Protein AF-A0A9N7UHW4-F1 (afdb_monomer)

InterPro domains:
  IPR002018 Carboxylesterase, type B [PF00135] (27-129)
  IPR029058 Alpha/Beta hydrolase fold [G3DSA:3.40.50.1820] (10-136)
  IPR029058 Alpha/Beta hydrolase fold [SSF53474] (23-122)
  IPR051093 Neuroligin and Bile salt-activated lipase [PTHR43903] (26-112)

Structure (mmCIF, N/CA/C/O backbone):
data_AF-A0A9N7UHW4-F1
#
_entry.id   AF-A0A9N7UHW4-F1
#
loop_
_atom_site.group_PDB
_atom_site.id
_atom_site.type_symbol
_atom_site.label_atom_id
_atom_site.label_alt_id
_atom_site.label_comp_id
_atom_site.label_asym_id
_atom_site.label_entity_id
_atom_site.label_seq_id
_atom_site.pdbx_PDB_ins_code
_atom_site.Cartn_x
_atom_site.Cartn_y
_atom_site.Cartn_z
_atom_site.occupancy
_atom_site.B_iso_or_equiv
_atom_site.auth_seq_id
_atom_site.auth_comp_id
_atom_site.auth_asym_id
_atom_site.auth_atom_id
_atom_site.pdbx_PDB_model_num
ATOM 1 N N . MET A 1 1 ? 39.513 18.381 -6.224 1.00 37.19 1 MET A N 1
ATOM 2 C CA . MET A 1 1 ? 38.696 19.437 -5.588 1.00 37.19 1 MET A CA 1
ATOM 3 C C . MET A 1 1 ? 37.225 19.141 -5.872 1.00 37.19 1 MET A C 1
ATOM 5 O O . MET A 1 1 ? 36.687 19.693 -6.815 1.00 37.19 1 MET A O 1
ATOM 9 N N . ALA A 1 2 ? 36.614 18.201 -5.139 1.00 38.03 2 ALA A N 1
ATOM 10 C CA . ALA A 1 2 ? 35.170 17.920 -5.176 1.00 38.03 2 ALA A CA 1
ATOM 11 C C . ALA A 1 2 ? 34.814 16.891 -4.082 1.00 38.03 2 ALA A C 1
ATOM 13 O O . ALA A 1 2 ? 34.728 15.717 -4.390 1.00 38.03 2 ALA A O 1
ATOM 14 N N . ASP A 1 3 ? 34.635 17.317 -2.825 1.00 38.28 3 ASP A N 1
ATOM 15 C CA . ASP A 1 3 ? 34.145 16.445 -1.732 1.00 38.28 3 ASP A CA 1
ATOM 16 C C . ASP A 1 3 ? 33.364 17.251 -0.676 1.00 38.28 3 ASP A C 1
ATOM 18 O O . ASP A 1 3 ? 33.701 17.284 0.504 1.00 38.28 3 ASP A O 1
ATOM 22 N N . ARG A 1 4 ? 32.322 17.981 -1.101 1.00 42.12 4 ARG A N 1
ATOM 23 C CA . ARG A 1 4 ? 31.396 18.662 -0.164 1.00 42.12 4 ARG A CA 1
ATOM 24 C C . ARG A 1 4 ? 29.902 18.547 -0.497 1.00 42.12 4 ARG A C 1
ATOM 26 O O . ARG A 1 4 ? 29.086 18.905 0.341 1.00 42.12 4 ARG A O 1
ATOM 33 N N . ASN A 1 5 ? 29.517 18.008 -1.658 1.00 38.50 5 ASN A N 1
ATOM 34 C CA . ASN A 1 5 ? 28.116 18.051 -2.117 1.00 38.50 5 ASN A CA 1
ATOM 35 C C . ASN A 1 5 ? 27.304 16.763 -1.902 1.00 38.50 5 ASN A C 1
ATOM 37 O O . ASN A 1 5 ? 26.089 16.791 -2.071 1.00 38.50 5 ASN A O 1
ATOM 41 N N . SER A 1 6 ? 27.929 15.653 -1.504 1.00 45.91 6 SER A N 1
ATOM 42 C CA . SER A 1 6 ? 27.213 14.384 -1.288 1.00 45.91 6 SER A CA 1
ATOM 43 C C . SER A 1 6 ? 26.447 14.350 0.039 1.00 45.91 6 SER A C 1
ATOM 45 O O . SER A 1 6 ? 25.416 13.694 0.119 1.00 45.91 6 SER A O 1
ATOM 47 N N . ASN A 1 7 ? 26.914 15.082 1.059 1.00 38.88 7 ASN A N 1
ATOM 48 C CA . ASN A 1 7 ? 26.281 15.092 2.383 1.00 38.88 7 ASN A CA 1
ATOM 49 C C . ASN A 1 7 ? 25.081 16.050 2.447 1.00 38.88 7 ASN A C 1
ATOM 51 O O . ASN A 1 7 ? 24.090 15.782 3.117 1.00 38.88 7 ASN A O 1
ATOM 55 N N . MET A 1 8 ? 25.134 17.141 1.678 1.00 35.31 8 MET A N 1
ATOM 56 C CA . MET A 1 8 ? 24.112 18.185 1.718 1.00 35.31 8 MET A CA 1
ATOM 57 C C . MET A 1 8 ? 22.779 17.707 1.143 1.00 35.31 8 MET A C 1
ATOM 59 O O . MET A 1 8 ? 21.729 18.061 1.655 1.00 35.31 8 MET A O 1
ATOM 63 N N . SER A 1 9 ? 22.791 16.869 0.104 1.00 44.41 9 SER A N 1
ATOM 64 C CA . SER A 1 9 ? 21.543 16.433 -0.524 1.00 44.41 9 SER A CA 1
ATOM 65 C C . SER A 1 9 ? 20.871 15.272 0.211 1.00 44.41 9 SER A C 1
ATOM 67 O O . SER A 1 9 ? 19.646 15.228 0.232 1.00 44.41 9 SER A O 1
ATOM 69 N N . SER A 1 10 ? 21.619 14.379 0.870 1.00 45.91 10 SER A N 1
ATOM 70 C CA . SER A 1 10 ? 21.020 13.406 1.793 1.00 45.91 10 SER A CA 1
ATOM 71 C C . SER A 1 10 ? 20.449 14.086 3.032 1.00 45.91 10 SER A C 1
ATOM 73 O O . SER A 1 10 ? 19.396 13.675 3.509 1.00 45.91 10 SER A O 1
ATOM 75 N N . GLU A 1 11 ? 21.106 15.134 3.536 1.00 39.88 11 GLU A N 1
ATOM 76 C CA . GLU A 1 11 ? 20.599 15.915 4.665 1.00 39.88 11 GLU A CA 1
ATOM 77 C C . GLU A 1 11 ? 19.390 16.761 4.271 1.00 39.88 11 GLU A C 1
ATOM 79 O O . GLU A 1 11 ? 18.401 16.735 4.985 1.00 39.88 11 GLU A O 1
ATOM 84 N N . VAL A 1 12 ? 19.386 17.418 3.110 1.00 39.25 12 VAL A N 1
ATOM 85 C CA . VAL A 1 12 ? 18.236 18.207 2.637 1.00 39.25 12 VAL A CA 1
ATOM 86 C C . VAL A 1 12 ? 17.030 17.314 2.332 1.00 39.25 12 VAL A C 1
ATOM 88 O O . VAL A 1 12 ? 15.929 17.626 2.771 1.00 39.25 12 VAL A O 1
ATOM 91 N N . THR A 1 13 ? 17.205 16.166 1.667 1.00 43.19 13 THR A N 1
ATOM 92 C CA . THR A 1 13 ? 16.094 15.223 1.440 1.00 43.19 13 THR A CA 1
ATOM 93 C C . THR A 1 13 ? 15.584 14.620 2.752 1.00 43.19 13 THR A C 1
ATOM 95 O O . THR A 1 13 ? 14.375 14.465 2.922 1.00 43.19 13 THR A O 1
ATOM 98 N N . ARG A 1 14 ? 16.473 14.337 3.716 1.00 36.06 14 ARG A N 1
ATOM 99 C CA . ARG A 1 14 ? 16.070 13.890 5.058 1.00 36.06 14 ARG A CA 1
ATOM 100 C C . ARG A 1 14 ? 15.338 14.991 5.822 1.00 36.06 14 ARG A C 1
ATOM 102 O O . ARG A 1 14 ? 14.287 14.709 6.371 1.00 36.06 14 ARG A O 1
ATOM 109 N N . VAL A 1 15 ? 15.818 16.232 5.813 1.00 34.06 15 VAL A N 1
ATOM 110 C CA . VAL A 1 15 ? 15.222 17.365 6.544 1.00 34.06 15 VAL A CA 1
ATOM 111 C C . VAL A 1 15 ? 13.879 17.799 5.944 1.00 34.06 15 VAL A C 1
ATOM 113 O O . VAL A 1 15 ? 12.973 18.153 6.691 1.00 34.06 15 VAL A O 1
ATOM 116 N N . LEU A 1 16 ? 13.708 17.733 4.619 1.00 32.91 16 LEU A N 1
ATOM 117 C CA . LEU A 1 16 ? 12.464 18.150 3.956 1.00 32.91 16 LEU A CA 1
ATOM 118 C C . LEU A 1 16 ? 11.309 17.147 4.118 1.00 32.91 16 LEU A C 1
ATOM 120 O O . LEU A 1 16 ? 10.151 17.548 4.045 1.00 32.91 16 LEU A O 1
ATOM 124 N N . VAL A 1 17 ? 11.600 15.861 4.351 1.00 46.47 17 VAL A N 1
ATOM 125 C CA . VAL A 1 17 ? 10.576 14.805 4.510 1.00 46.47 17 VAL A CA 1
ATOM 126 C C . VAL A 1 17 ? 10.443 14.337 5.965 1.00 46.47 17 VAL A C 1
ATOM 128 O O . VAL A 1 17 ? 9.358 13.939 6.384 1.00 46.47 17 VAL A O 1
ATOM 131 N N . LEU A 1 18 ? 1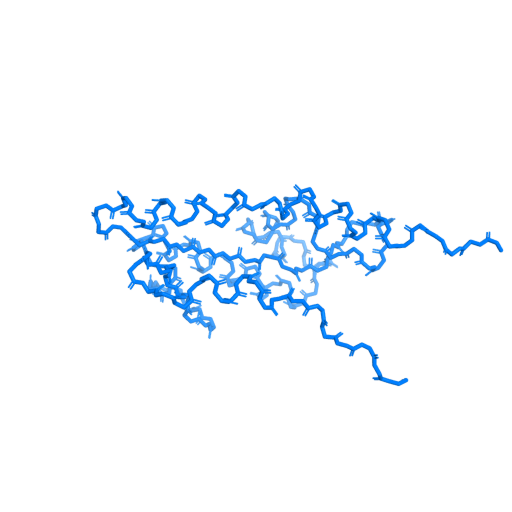1.507 14.447 6.766 1.00 48.09 18 LEU A N 1
ATOM 132 C CA . LEU A 1 18 ? 11.529 14.152 8.205 1.00 48.09 18 LEU A CA 1
ATOM 133 C C . LEU A 1 18 ? 11.469 15.440 9.039 1.00 48.09 18 LEU A C 1
ATOM 135 O O . LEU A 1 18 ? 12.194 15.593 10.021 1.00 48.09 18 LEU A O 1
ATOM 139 N N . SER A 1 19 ? 10.581 16.366 8.679 1.00 38.50 19 SER A N 1
ATOM 140 C CA . SER A 1 19 ? 10.026 17.253 9.706 1.00 38.50 19 SER A CA 1
ATOM 141 C C . SER A 1 19 ? 9.410 16.366 10.810 1.00 38.50 19 SER A C 1
ATOM 143 O O . SER A 1 19 ? 8.921 15.291 10.471 1.00 38.50 19 SER A O 1
ATOM 145 N N . PRO A 1 20 ? 9.411 16.718 12.108 1.00 54.03 20 PRO A N 1
ATOM 146 C CA . PRO A 1 20 ? 8.730 15.925 13.149 1.00 54.03 20 PRO A CA 1
ATOM 147 C C . PRO A 1 20 ? 7.210 15.771 12.918 1.00 54.03 20 PRO A C 1
ATOM 149 O O . PRO A 1 20 ? 6.579 14.869 13.469 1.00 54.03 20 PRO A O 1
ATOM 152 N N . GLU A 1 21 ? 6.644 16.586 12.026 1.00 55.34 21 GLU A N 1
ATOM 153 C CA . GLU A 1 21 ? 5.226 16.654 11.647 1.00 55.34 21 GLU A CA 1
ATOM 154 C C . GLU A 1 21 ? 4.528 15.300 11.401 1.00 55.34 21 GLU A C 1
ATOM 156 O O . GLU A 1 21 ? 3.420 15.104 11.908 1.00 55.34 21 GLU A O 1
ATOM 161 N N . PRO A 1 22 ? 5.098 14.315 10.671 1.00 68.56 22 PRO A N 1
ATOM 162 C CA . PRO A 1 22 ? 4.444 13.030 10.480 1.00 68.56 22 PRO A CA 1
ATOM 163 C C . PRO A 1 22 ? 4.314 12.262 11.795 1.00 68.56 22 PRO A C 1
ATOM 165 O O . PRO A 1 22 ? 3.282 11.635 12.007 1.00 68.56 22 PRO A O 1
ATOM 168 N N . ALA A 1 23 ? 5.310 12.318 12.685 1.00 74.69 23 ALA A N 1
ATOM 169 C CA . ALA A 1 23 ? 5.270 11.608 13.961 1.00 74.69 23 ALA A CA 1
ATOM 170 C C . ALA A 1 23 ? 4.258 12.246 14.923 1.00 74.69 23 ALA A C 1
ATOM 172 O O . ALA A 1 23 ? 3.423 11.534 15.482 1.00 74.69 23 ALA A O 1
ATOM 173 N N . ASP A 1 24 ? 4.265 13.574 15.040 1.00 80.06 24 ASP A N 1
ATOM 174 C CA . ASP A 1 24 ? 3.332 14.301 15.904 1.00 80.06 24 ASP A CA 1
ATOM 175 C C . ASP A 1 24 ? 1.888 14.142 15.420 1.00 80.06 24 ASP A C 1
ATOM 177 O O . ASP A 1 24 ? 0.986 13.858 16.208 1.00 80.06 24 ASP A O 1
ATOM 181 N N . ARG A 1 25 ? 1.650 14.209 14.104 1.00 81.12 25 ARG A N 1
ATOM 182 C CA . ARG A 1 25 ? 0.315 13.984 13.534 1.00 81.12 25 ARG A CA 1
ATOM 183 C C . ARG A 1 25 ? -0.176 12.552 13.739 1.00 81.12 25 ARG A C 1
ATOM 185 O O . ARG A 1 25 ? -1.355 12.353 14.032 1.00 81.12 25 ARG A O 1
ATOM 192 N N . LEU A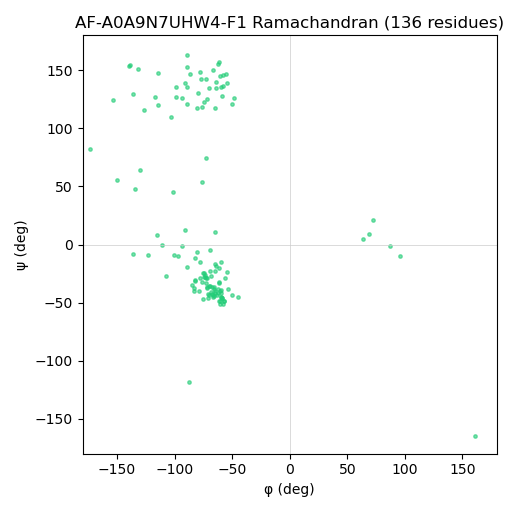 1 26 ? 0.701 11.556 13.590 1.00 84.31 26 LEU A N 1
ATOM 193 C CA . LEU A 1 26 ? 0.354 10.160 13.872 1.00 84.31 26 LEU A CA 1
ATOM 194 C C . LEU A 1 26 ? -0.020 9.977 15.347 1.00 84.31 26 LEU A C 1
ATOM 196 O O . LEU A 1 26 ? -1.013 9.311 15.640 1.00 84.31 26 LEU A O 1
ATOM 200 N N . GLN A 1 27 ? 0.719 10.607 16.263 1.00 85.25 27 GLN A N 1
ATOM 201 C CA . GLN A 1 27 ? 0.412 10.574 17.694 1.00 85.25 27 GLN A CA 1
ATOM 202 C C . GLN A 1 27 ? -0.899 11.284 18.023 1.00 85.25 27 GLN A C 1
ATOM 204 O O . GLN A 1 27 ? -1.716 10.740 18.762 1.00 85.25 27 GLN A O 1
ATOM 209 N N . LEU A 1 28 ? -1.141 12.466 17.455 1.00 87.38 28 LEU A N 1
ATOM 210 C CA . LEU A 1 28 ? -2.404 13.181 17.625 1.00 87.38 28 LEU A CA 1
ATOM 211 C C . LEU A 1 28 ? -3.582 12.335 17.130 1.00 87.38 28 LEU A C 1
ATOM 213 O O . LEU A 1 28 ? -4.567 12.182 17.850 1.00 87.38 28 LEU A O 1
ATOM 217 N N . HIS A 1 29 ? -3.470 11.715 15.952 1.00 87.06 29 HIS A N 1
ATOM 218 C CA . HIS A 1 29 ? -4.515 10.821 15.454 1.00 87.06 29 HIS A CA 1
ATOM 219 C C . HIS A 1 29 ? -4.703 9.602 16.365 1.00 87.06 29 HIS A C 1
ATOM 221 O O . HIS A 1 29 ? -5.835 9.249 16.690 1.00 87.06 29 HIS A O 1
ATOM 227 N N . ALA A 1 30 ? -3.617 8.976 16.829 1.00 87.88 30 ALA A N 1
ATOM 228 C CA . ALA A 1 30 ? -3.709 7.868 17.775 1.00 87.88 30 ALA A CA 1
ATOM 229 C C . ALA A 1 30 ? -4.439 8.300 19.055 1.00 87.88 30 ALA A C 1
ATOM 231 O O . ALA A 1 30 ? -5.425 7.683 19.432 1.00 87.88 30 ALA A O 1
ATOM 232 N N . ASN A 1 31 ? -4.042 9.398 19.691 1.00 88.56 31 ASN A N 1
ATOM 233 C CA . ASN A 1 31 ? -4.606 9.821 20.976 1.00 88.56 31 ASN A CA 1
ATOM 234 C C . ASN A 1 31 ? -6.067 10.291 20.904 1.00 88.56 31 ASN A C 1
ATOM 236 O O . ASN A 1 31 ? -6.775 10.205 21.904 1.00 88.56 31 ASN A O 1
ATOM 240 N N . HIS A 1 32 ? -6.515 10.791 19.750 1.00 88.38 32 HIS A N 1
ATOM 241 C CA . HIS A 1 32 ? -7.844 11.394 19.597 1.00 88.38 32 HIS A CA 1
ATOM 242 C C . HIS A 1 32 ? -8.813 10.585 18.730 1.00 88.38 32 HIS A C 1
ATOM 244 O O . HIS A 1 32 ? -9.966 10.983 18.566 1.00 88.38 32 HIS A O 1
ATOM 250 N N . SER A 1 33 ? -8.391 9.444 18.191 1.00 84.50 33 SER A N 1
ATOM 251 C CA . SER A 1 33 ? -9.294 8.567 17.455 1.00 84.50 33 SER A CA 1
ATOM 252 C C . SER A 1 33 ? -10.118 7.712 18.422 1.00 84.50 33 SER A C 1
ATOM 254 O O . SER A 1 33 ? -9.596 6.918 19.202 1.00 84.50 33 SER A O 1
ATOM 256 N N . SER A 1 34 ? -11.441 7.879 18.400 1.00 82.12 34 SER A N 1
ATOM 257 C CA . SER A 1 34 ? -12.372 7.139 19.262 1.00 82.12 34 SER A CA 1
ATOM 258 C C . SER A 1 34 ? -12.511 5.675 18.820 1.00 82.12 34 SER A C 1
ATOM 260 O O . SER A 1 34 ? -13.505 5.286 18.214 1.00 82.12 34 SER A O 1
ATOM 262 N N . GLY A 1 35 ? -11.489 4.861 19.098 1.00 79.06 35 GLY A N 1
ATOM 263 C CA . GLY A 1 35 ? -11.449 3.429 18.785 1.00 79.06 35 GLY A CA 1
ATOM 264 C C . GLY A 1 35 ? -10.925 3.078 17.388 1.00 79.06 35 GLY A C 1
ATOM 265 O O . GLY A 1 35 ? -10.804 1.893 17.072 1.00 79.06 35 GLY A O 1
ATOM 266 N N . ALA A 1 36 ? -10.580 4.068 16.555 1.00 86.12 36 ALA A N 1
ATOM 267 C CA . ALA A 1 36 ? -9.877 3.800 15.303 1.00 86.12 36 ALA A CA 1
ATOM 268 C C . ALA A 1 36 ? -8.388 3.548 15.574 1.00 86.12 36 ALA A C 1
ATOM 270 O O . ALA A 1 36 ? -7.808 4.089 16.509 1.00 86.12 36 ALA A O 1
ATOM 271 N N . ARG A 1 37 ? -7.757 2.707 14.755 1.00 89.50 37 ARG A N 1
ATOM 272 C CA . ARG A 1 37 ? -6.327 2.410 14.877 1.00 89.50 37 ARG A CA 1
ATOM 273 C C . ARG A 1 37 ? -5.543 3.234 13.871 1.00 89.50 37 ARG A C 1
ATOM 275 O O . ARG A 1 37 ? -5.918 3.312 12.703 1.00 89.50 37 ARG A O 1
ATOM 282 N N . THR A 1 38 ? -4.441 3.813 14.325 1.00 90.12 38 THR A N 1
ATOM 283 C CA . THR A 1 38 ? -3.494 4.532 13.469 1.00 90.12 38 THR A CA 1
ATOM 284 C C . THR A 1 38 ? -2.431 3.564 12.973 1.00 90.12 38 THR A C 1
ATOM 286 O O . THR A 1 38 ? -1.943 2.747 13.748 1.00 90.12 38 THR A O 1
ATOM 289 N N . PHE A 1 39 ? -2.046 3.667 11.705 1.00 90.12 39 PHE A N 1
ATOM 290 C CA . PHE A 1 39 ? -0.941 2.904 11.128 1.00 90.12 39 PHE A CA 1
ATOM 291 C C . PHE A 1 39 ? -0.031 3.844 10.343 1.00 90.12 39 PHE A C 1
ATOM 293 O O . PHE A 1 39 ? -0.484 4.854 9.803 1.00 90.12 39 PHE A O 1
ATOM 300 N N . SER A 1 40 ? 1.250 3.502 10.261 1.00 89.94 40 SER A N 1
ATOM 301 C CA . SER A 1 40 ? 2.234 4.237 9.473 1.00 89.94 40 SER A CA 1
ATOM 302 C C . SER A 1 40 ? 3.178 3.278 8.758 1.00 89.94 40 SER A C 1
ATOM 304 O O . SER A 1 40 ? 3.387 2.142 9.186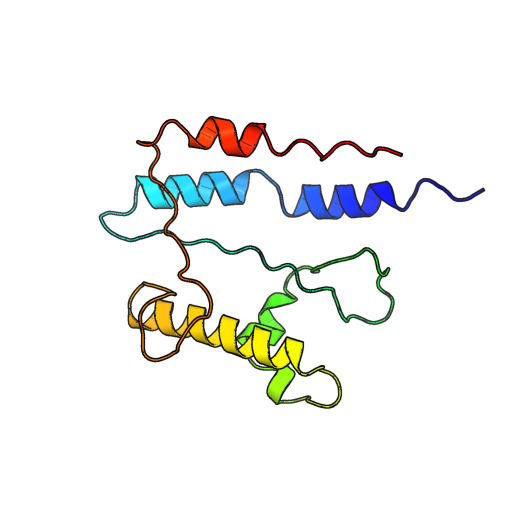 1.00 89.94 40 SER A O 1
ATOM 306 N N . TYR A 1 41 ? 3.739 3.734 7.641 1.00 88.12 41 TYR A N 1
ATOM 307 C CA . TYR A 1 41 ? 4.767 3.012 6.906 1.00 88.12 41 TYR A CA 1
ATOM 308 C C . TYR A 1 41 ? 5.850 3.976 6.428 1.00 88.12 41 TYR A C 1
ATOM 310 O O . TYR A 1 41 ? 5.602 5.164 6.228 1.00 88.12 41 TYR A O 1
ATOM 318 N N . LEU A 1 42 ? 7.051 3.437 6.222 1.00 88.25 42 LEU A N 1
ATOM 319 C CA . LEU A 1 42 ? 8.160 4.126 5.576 1.00 88.25 42 LEU A CA 1
ATOM 320 C C . LEU A 1 42 ? 8.455 3.419 4.255 1.00 88.25 42 LEU A C 1
ATOM 322 O O . LEU A 1 42 ? 8.775 2.230 4.237 1.00 88.25 42 LEU A O 1
ATOM 326 N N . PHE A 1 43 ? 8.353 4.148 3.150 1.00 88.56 43 PHE A N 1
ATOM 327 C CA . PHE A 1 43 ? 8.736 3.639 1.841 1.00 88.56 43 PHE A CA 1
ATOM 328 C C . PHE A 1 43 ? 10.216 3.937 1.584 1.00 88.56 43 PHE A C 1
ATOM 330 O O . PHE A 1 43 ? 10.626 5.093 1.586 1.00 88.56 43 PHE A O 1
ATOM 337 N N . ASN A 1 44 ? 11.016 2.890 1.365 1.00 87.31 44 ASN A N 1
ATOM 338 C CA . ASN A 1 44 ? 12.459 3.012 1.138 1.00 87.31 44 ASN A CA 1
ATOM 339 C C . ASN A 1 44 ? 12.946 2.149 -0.043 1.00 87.31 44 ASN A C 1
ATOM 341 O O . ASN A 1 44 ? 13.901 1.375 0.061 1.00 87.31 44 ASN A O 1
ATOM 345 N N . MET A 1 45 ? 12.252 2.218 -1.181 1.00 87.44 45 MET A N 1
ATOM 346 C CA . MET A 1 45 ? 12.765 1.629 -2.420 1.00 87.44 45 MET A CA 1
ATOM 347 C C . MET A 1 45 ? 13.606 2.663 -3.167 1.00 87.44 45 MET A C 1
ATOM 349 O O . MET A 1 45 ? 13.192 3.808 -3.317 1.00 87.44 45 MET A O 1
ATOM 353 N N . LYS A 1 46 ? 14.775 2.244 -3.665 1.00 85.44 46 LYS A N 1
ATOM 354 C CA . LYS A 1 46 ? 15.651 3.110 -4.464 1.00 85.44 46 LYS A CA 1
ATOM 355 C C . LYS A 1 46 ? 14.937 3.610 -5.721 1.00 85.44 46 LYS A C 1
ATOM 357 O O . LYS A 1 46 ? 14.325 2.816 -6.440 1.00 85.44 46 LYS A O 1
ATOM 362 N N . THR A 1 47 ? 15.097 4.902 -5.992 1.00 80.75 47 THR A N 1
ATOM 363 C CA . THR A 1 47 ? 14.574 5.575 -7.176 1.00 80.75 47 THR A CA 1
ATOM 364 C C . THR A 1 47 ? 15.100 4.919 -8.441 1.00 80.75 47 THR A C 1
ATOM 366 O O . THR A 1 47 ? 16.229 4.419 -8.513 1.00 80.75 47 THR A O 1
ATOM 369 N N . ARG A 1 48 ? 14.244 4.910 -9.459 1.00 78.56 48 ARG A N 1
ATOM 370 C CA . ARG A 1 48 ? 14.582 4.413 -10.793 1.00 78.56 48 ARG A CA 1
ATOM 371 C C . ARG A 1 48 ? 14.555 5.493 -11.856 1.00 78.56 48 ARG A C 1
ATOM 373 O O . ARG A 1 48 ? 14.704 5.172 -13.034 1.00 78.56 48 ARG A O 1
ATOM 380 N N . ILE A 1 49 ? 14.409 6.747 -11.437 1.00 78.69 49 ILE A N 1
ATOM 381 C CA . ILE A 1 49 ? 14.459 7.904 -12.318 1.00 78.69 49 ILE A CA 1
ATOM 382 C C . ILE A 1 49 ? 15.883 8.003 -12.894 1.00 78.69 49 ILE A C 1
ATOM 384 O O . ILE A 1 49 ? 16.848 8.155 -12.135 1.00 78.69 49 ILE A O 1
ATOM 388 N N . PRO A 1 50 ? 16.054 7.891 -14.226 1.00 79.38 50 PRO A N 1
ATOM 389 C CA . PRO A 1 50 ? 17.363 8.030 -14.848 1.00 79.38 50 PRO A CA 1
ATOM 390 C C . PRO A 1 50 ? 17.971 9.400 -14.527 1.00 79.38 50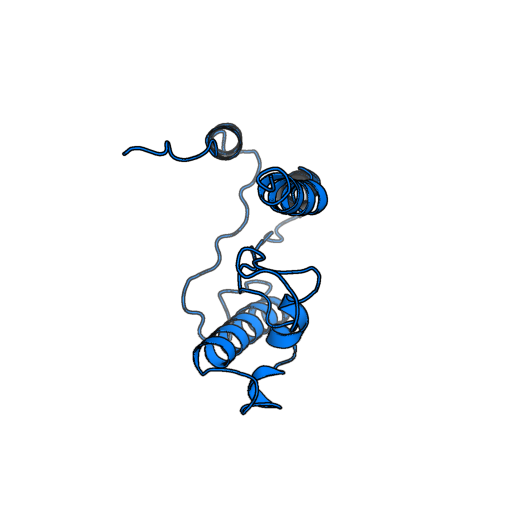 PRO A C 1
ATOM 392 O O . PRO A 1 50 ? 17.288 10.417 -14.600 1.00 79.38 50 PRO A O 1
ATOM 395 N N . GLY A 1 51 ? 19.260 9.430 -14.189 1.00 81.06 51 GLY A N 1
ATOM 396 C CA . GLY A 1 51 ? 19.983 10.670 -13.879 1.00 81.06 51 GLY A CA 1
ATOM 397 C C . GLY A 1 51 ? 20.072 11.018 -12.391 1.00 81.06 51 GLY A C 1
ATOM 398 O O . GLY A 1 51 ? 20.869 11.883 -12.035 1.00 81.06 51 GLY A O 1
ATOM 399 N N . PHE A 1 52 ? 19.347 10.319 -11.509 1.00 77.50 52 PHE A N 1
ATOM 400 C CA . PHE A 1 52 ? 19.518 10.490 -10.065 1.00 77.50 52 PHE A CA 1
ATOM 401 C C . PHE A 1 52 ? 20.776 9.768 -9.538 1.00 77.50 52 PHE A C 1
ATOM 403 O O . PHE A 1 52 ? 21.106 8.667 -9.997 1.00 77.50 52 PHE A O 1
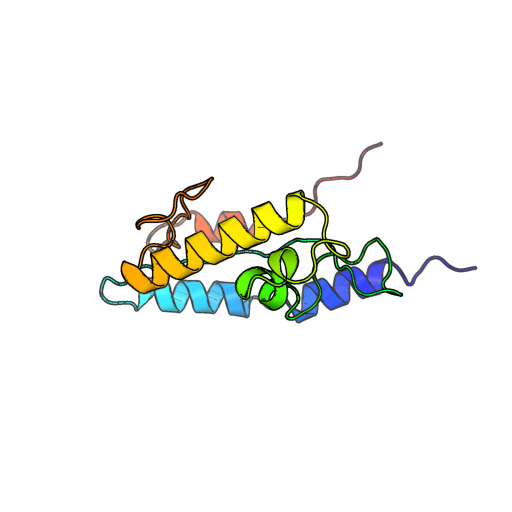ATOM 410 N N . PRO A 1 53 ? 21.498 10.352 -8.560 1.00 78.69 53 PRO A N 1
ATOM 411 C CA . PRO A 1 53 ? 22.638 9.698 -7.923 1.00 78.69 53 PRO A CA 1
ATOM 412 C C . PRO A 1 53 ? 22.247 8.391 -7.215 1.00 78.69 53 PRO A C 1
ATOM 414 O O . PRO A 1 53 ? 21.201 8.309 -6.584 1.00 78.69 53 PRO A O 1
ATOM 417 N N . ARG A 1 54 ? 23.133 7.382 -7.219 1.00 75.44 54 ARG A N 1
ATOM 418 C CA . ARG A 1 54 ? 22.870 6.051 -6.615 1.00 75.44 54 ARG A CA 1
ATOM 419 C C . ARG A 1 54 ? 22.592 6.058 -5.105 1.00 75.44 54 ARG A C 1
ATOM 421 O O . ARG A 1 54 ? 22.087 5.064 -4.583 1.00 75.44 54 ARG A O 1
ATOM 428 N N . TRP A 1 55 ? 23.003 7.117 -4.407 1.00 78.06 55 TRP A N 1
ATOM 429 C CA . TRP A 1 55 ? 22.771 7.289 -2.972 1.00 78.06 55 TRP A CA 1
ATOM 430 C C . TRP A 1 55 ? 21.373 7.845 -2.671 1.00 78.06 55 TRP A C 1
ATOM 432 O O . TRP A 1 55 ? 20.950 7.795 -1.520 1.00 78.06 55 TRP A O 1
ATOM 442 N N . VAL A 1 56 ? 20.647 8.329 -3.686 1.00 76.69 56 VAL A N 1
ATOM 443 C CA . VAL A 1 56 ? 19.241 8.701 -3.538 1.00 76.69 56 VAL A CA 1
ATOM 444 C C . VAL A 1 56 ? 18.418 7.426 -3.393 1.00 76.69 56 VAL A C 1
ATOM 446 O O . VAL A 1 56 ? 18.508 6.499 -4.202 1.00 76.69 56 VAL A O 1
ATOM 449 N N . GLU A 1 57 ? 17.646 7.373 -2.315 1.00 79.94 57 GLU A N 1
ATOM 450 C CA . GLU A 1 57 ? 16.727 6.281 -2.026 1.00 79.94 57 GLU A CA 1
ATOM 451 C C . GLU A 1 57 ? 15.372 6.561 -2.684 1.00 79.94 57 GLU A C 1
ATOM 453 O O . GLU A 1 57 ? 15.312 6.662 -3.908 1.00 79.94 57 GLU A O 1
ATOM 458 N N . ALA A 1 58 ? 14.298 6.682 -1.909 1.00 82.44 58 ALA A N 1
ATOM 459 C CA . ALA A 1 58 ? 12.992 7.056 -2.423 1.00 82.44 58 ALA A CA 1
ATOM 460 C C . ALA A 1 58 ? 12.911 8.572 -2.650 1.00 82.44 58 ALA A C 1
ATOM 462 O O . ALA A 1 58 ? 13.247 9.361 -1.767 1.00 82.44 58 ALA A O 1
ATOM 463 N N . GLU A 1 59 ? 12.450 8.965 -3.835 1.00 82.31 59 GLU A N 1
ATOM 464 C CA . GLU A 1 59 ? 12.045 10.341 -4.133 1.00 82.31 59 GLU A CA 1
ATOM 465 C C . GLU A 1 59 ? 10.553 10.510 -3.790 1.00 82.31 59 GLU A C 1
ATOM 467 O O . GLU A 1 59 ? 9.832 9.524 -3.592 1.00 82.31 59 GLU A O 1
ATOM 472 N N . HIS A 1 60 ? 10.086 11.749 -3.657 1.00 85.19 60 HIS A N 1
ATOM 473 C CA . HIS A 1 60 ? 8.687 12.037 -3.384 1.00 85.19 60 HIS A CA 1
ATOM 474 C C . HIS A 1 60 ? 7.758 11.375 -4.421 1.00 85.19 60 HIS A C 1
ATOM 476 O O . HIS A 1 60 ? 8.040 11.351 -5.612 1.00 85.19 60 HIS A O 1
ATOM 482 N N . ALA A 1 61 ? 6.631 10.823 -3.958 1.00 85.25 61 ALA A N 1
ATOM 483 C CA . ALA A 1 61 ? 5.617 10.150 -4.783 1.00 85.25 61 ALA A CA 1
ATOM 484 C C . ALA A 1 61 ? 6.065 8.871 -5.532 1.00 85.25 61 ALA A C 1
ATOM 486 O O . ALA A 1 61 ? 5.259 8.268 -6.250 1.00 85.25 61 ALA A O 1
ATOM 487 N N . GLU A 1 62 ? 7.297 8.384 -5.332 1.00 88.44 62 GLU A N 1
ATOM 488 C CA . GLU A 1 62 ? 7.770 7.131 -5.941 1.00 88.44 62 GLU A CA 1
ATOM 489 C C . GLU A 1 62 ? 7.017 5.890 -5.441 1.00 88.44 62 GLU A C 1
ATOM 491 O O . GLU A 1 62 ? 7.078 4.841 -6.080 1.00 88.44 62 GLU A O 1
ATOM 496 N N . ASP A 1 63 ? 6.294 5.971 -4.326 1.00 90.19 63 ASP A N 1
ATOM 497 C CA . ASP A 1 63 ? 5.478 4.885 -3.786 1.00 90.19 63 ASP A CA 1
ATOM 498 C C . ASP A 1 63 ? 4.185 4.664 -4.601 1.00 90.19 63 ASP A C 1
ATOM 500 O O . ASP A 1 63 ? 3.722 3.526 -4.745 1.00 90.19 63 ASP A O 1
ATOM 504 N N . LEU A 1 64 ? 3.655 5.710 -5.246 1.00 92.75 64 LEU A N 1
ATOM 505 C CA . LEU A 1 64 ? 2.422 5.646 -6.040 1.00 92.75 64 LEU A CA 1
ATOM 506 C C . LEU A 1 64 ? 2.511 4.650 -7.201 1.00 92.75 64 LEU A C 1
ATOM 508 O O . LEU A 1 64 ? 1.555 3.923 -7.474 1.00 92.75 64 LEU A O 1
ATOM 512 N N . GLN A 1 65 ? 3.656 4.562 -7.882 1.00 92.31 65 GLN A N 1
ATOM 513 C CA . GLN A 1 65 ? 3.817 3.627 -9.003 1.00 92.31 65 GLN A CA 1
ATOM 514 C C . GLN A 1 65 ? 3.647 2.162 -8.556 1.00 92.31 65 GLN A C 1
ATOM 516 O O . GLN A 1 65 ? 3.120 1.341 -9.308 1.00 92.31 65 GLN A O 1
ATOM 521 N N . TYR A 1 66 ? 4.048 1.835 -7.325 1.00 93.38 66 TYR A N 1
ATOM 522 C CA . TYR A 1 66 ? 3.900 0.502 -6.746 1.00 93.38 66 TYR A CA 1
ATOM 523 C C . TYR A 1 66 ? 2.476 0.274 -6.249 1.00 93.38 66 TYR A C 1
ATOM 525 O O . TYR A 1 66 ? 1.928 -0.804 -6.480 1.00 93.38 66 TYR A O 1
ATOM 533 N N . LEU A 1 67 ? 1.862 1.287 -5.635 1.00 94.56 67 LEU A N 1
ATOM 534 C CA . LEU A 1 67 ? 0.478 1.219 -5.174 1.00 94.56 67 LEU A CA 1
ATOM 535 C C . LEU A 1 67 ? -0.511 1.010 -6.331 1.00 94.56 67 LEU A C 1
ATOM 537 O O . LEU A 1 67 ? -1.445 0.225 -6.210 1.00 94.56 67 LEU A O 1
ATOM 541 N N . PHE A 1 68 ? -0.276 1.648 -7.478 1.00 95.12 68 PHE A N 1
ATOM 542 C CA . PHE A 1 68 ? -1.123 1.510 -8.669 1.00 95.12 68 PHE A CA 1
ATOM 543 C C . PHE A 1 68 ? -0.684 0.392 -9.625 1.00 95.12 68 PHE A C 1
ATOM 545 O O . PHE A 1 68 ? -1.148 0.327 -10.763 1.00 95.12 68 PHE A O 1
ATOM 552 N N . GLY A 1 69 ? 0.217 -0.495 -9.197 1.00 93.50 69 GLY A N 1
ATOM 553 C CA . GLY A 1 69 ? 0.542 -1.700 -9.959 1.00 93.50 69 GLY A CA 1
ATOM 554 C C . GLY A 1 69 ? 1.352 -1.470 -11.237 1.00 93.50 69 GLY A C 1
ATOM 555 O O . GLY A 1 69 ? 1.373 -2.345 -12.107 1.00 93.50 69 GLY A O 1
ATOM 556 N N . LYS A 1 70 ? 2.067 -0.342 -11.378 1.00 92.12 70 LYS A N 1
ATOM 557 C CA . LYS A 1 70 ? 2.914 -0.106 -12.561 1.00 92.12 70 LYS A CA 1
ATOM 558 C C . LYS A 1 70 ? 3.921 -1.232 -12.833 1.00 92.12 70 LYS A C 1
ATOM 560 O O . LYS A 1 70 ? 4.034 -1.595 -14.007 1.00 92.12 70 LYS A O 1
ATOM 565 N N . PRO A 1 71 ? 4.554 -1.868 -11.821 1.00 92.25 71 PRO A N 1
ATOM 566 C CA . PRO A 1 71 ? 5.434 -3.019 -12.037 1.00 92.25 71 PRO A CA 1
ATOM 567 C C . PRO A 1 71 ? 4.828 -4.202 -12.800 1.00 92.25 71 PRO A C 1
ATOM 569 O O . PRO A 1 71 ? 5.578 -4.962 -13.415 1.00 92.25 71 PRO A O 1
ATOM 572 N N . TYR A 1 72 ? 3.500 -4.347 -12.800 1.00 90.56 72 TYR A N 1
ATOM 573 C CA . TYR A 1 72 ? 2.792 -5.353 -13.595 1.00 90.56 72 TYR A CA 1
ATOM 574 C C . TYR A 1 72 ? 2.515 -4.883 -15.024 1.00 90.56 72 TYR A C 1
ATOM 576 O O . TYR A 1 72 ? 2.582 -5.680 -15.955 1.00 90.56 72 TYR A O 1
ATOM 584 N N . SER A 1 73 ? 2.244 -3.588 -15.208 1.00 90.38 73 SER A N 1
ATOM 585 C CA . SER A 1 73 ? 1.962 -2.999 -16.524 1.00 90.38 73 SER A CA 1
ATOM 586 C C . SER A 1 73 ? 3.204 -2.833 -17.408 1.00 90.38 73 SER A C 1
ATOM 588 O O . SER A 1 73 ? 3.095 -2.874 -18.630 1.00 90.38 73 SER A O 1
ATOM 590 N N . THR A 1 74 ? 4.393 -2.664 -16.816 1.00 87.81 74 THR A N 1
ATOM 591 C CA . THR A 1 74 ? 5.652 -2.427 -17.548 1.00 87.81 74 THR A CA 1
ATOM 592 C C . THR A 1 74 ? 6.773 -3.370 -17.081 1.00 87.81 74 THR A C 1
ATOM 594 O O . THR A 1 74 ? 7.805 -2.940 -16.557 1.00 87.81 74 THR A O 1
ATOM 597 N N . PRO A 1 75 ? 6.626 -4.692 -17.288 1.00 81.06 75 PRO A N 1
ATOM 598 C CA . PRO A 1 75 ? 7.502 -5.704 -16.692 1.00 81.06 75 PRO A CA 1
ATOM 599 C C . PRO A 1 75 ? 8.963 -5.640 -17.164 1.00 81.06 75 PRO A C 1
ATOM 601 O O . PRO A 1 75 ? 9.836 -6.120 -16.444 1.00 81.06 75 PRO A O 1
ATOM 604 N N . LEU A 1 76 ? 9.238 -5.050 -18.334 1.00 85.62 76 LEU A N 1
ATOM 605 C CA . LEU A 1 76 ? 10.597 -4.828 -18.851 1.00 85.62 76 LEU A CA 1
ATOM 606 C C . LEU A 1 76 ? 11.345 -3.740 -18.083 1.00 85.62 76 LEU A C 1
ATOM 608 O O . LEU A 1 76 ? 12.568 -3.779 -17.977 1.00 85.62 76 LEU A O 1
ATOM 612 N N . VAL A 1 77 ? 10.607 -2.773 -17.533 1.00 86.12 77 VAL A N 1
ATOM 613 C CA . VAL A 1 77 ? 11.201 -1.742 -16.694 1.00 86.12 77 VAL A CA 1
ATOM 614 C C . VAL A 1 77 ? 11.517 -2.366 -15.346 1.00 86.12 77 VAL A C 1
ATOM 616 O O . VAL A 1 77 ? 12.640 -2.213 -14.891 1.00 86.12 77 VAL A O 1
ATOM 619 N N . TYR A 1 78 ? 10.603 -3.118 -14.722 1.00 88.31 78 TYR A N 1
ATOM 620 C CA . TYR A 1 78 ? 10.698 -3.565 -13.323 1.00 88.31 78 TYR A CA 1
ATOM 621 C C . TYR A 1 78 ? 11.218 -4.997 -13.093 1.00 88.31 78 TYR A C 1
ATOM 623 O O . TYR A 1 78 ? 10.634 -5.979 -13.551 1.00 88.31 78 TYR A O 1
ATOM 631 N N . PHE A 1 79 ? 12.253 -5.122 -12.245 1.00 90.25 79 PHE A N 1
ATOM 632 C CA . PHE A 1 79 ? 12.709 -6.411 -11.693 1.00 90.25 79 PHE A CA 1
ATOM 633 C C . PHE A 1 79 ? 11.638 -7.124 -10.841 1.00 90.25 79 PHE A C 1
ATOM 635 O O . PHE A 1 79 ? 10.786 -6.443 -10.265 1.00 90.25 79 PHE A O 1
ATOM 642 N N . PRO A 1 80 ? 11.724 -8.460 -10.664 1.00 92.81 80 PRO A N 1
ATOM 643 C CA . PRO A 1 80 ? 10.768 -9.241 -9.868 1.00 92.81 80 PRO A CA 1
ATOM 644 C C . PRO A 1 80 ? 10.498 -8.683 -8.463 1.00 92.81 80 PRO A C 1
ATOM 646 O O . PRO A 1 80 ? 9.340 -8.519 -8.091 1.00 92.81 80 PRO A O 1
ATOM 649 N N . ARG A 1 81 ? 11.541 -8.246 -7.740 1.00 91.75 81 ARG A N 1
ATOM 650 C CA . ARG A 1 81 ? 11.406 -7.643 -6.398 1.00 91.75 81 ARG A CA 1
ATOM 651 C C . ARG A 1 81 ? 10.474 -6.425 -6.339 1.00 91.75 81 ARG A C 1
ATOM 653 O O . ARG A 1 81 ? 9.888 -6.134 -5.305 1.00 91.75 81 ARG A O 1
ATOM 660 N N . HIS A 1 82 ? 10.352 -5.680 -7.437 1.00 92.81 82 HIS A N 1
ATOM 661 C CA . HIS A 1 82 ? 9.461 -4.522 -7.512 1.00 92.81 82 HIS A CA 1
ATOM 662 C C . HIS A 1 82 ? 8.000 -4.944 -7.657 1.00 92.81 82 HIS A C 1
ATOM 664 O O . HIS A 1 82 ? 7.110 -4.255 -7.168 1.00 92.81 82 HIS A O 1
ATOM 670 N N . ARG A 1 83 ? 7.755 -6.076 -8.325 1.00 93.81 83 ARG A N 1
ATOM 671 C CA . ARG A 1 83 ? 6.419 -6.663 -8.440 1.00 93.81 83 ARG A CA 1
ATOM 672 C C . ARG A 1 83 ? 5.983 -7.209 -7.090 1.00 93.81 83 ARG A C 1
ATOM 674 O O . ARG A 1 83 ? 4.886 -6.889 -6.661 1.00 93.81 83 ARG A O 1
ATOM 681 N N . GLU A 1 84 ? 6.875 -7.899 -6.381 1.00 94.25 84 GLU A N 1
ATOM 682 C CA . GLU A 1 84 ? 6.638 -8.330 -4.997 1.00 94.25 84 GLU A CA 1
ATOM 683 C C . GLU A 1 84 ? 6.327 -7.142 -4.079 1.00 94.25 84 GLU A C 1
ATOM 685 O O . GLU A 1 84 ? 5.314 -7.149 -3.385 1.00 94.25 84 GLU A O 1
ATOM 690 N N . LEU A 1 85 ? 7.129 -6.070 -4.131 1.00 93.81 85 LEU A N 1
ATOM 691 C CA . LEU A 1 85 ? 6.844 -4.856 -3.360 1.00 93.81 85 LEU A CA 1
ATOM 692 C C . LEU A 1 85 ? 5.472 -4.260 -3.711 1.00 93.81 85 LEU A C 1
ATOM 694 O O . LEU A 1 85 ? 4.701 -3.930 -2.814 1.00 93.81 85 LEU A O 1
ATOM 698 N N . SER A 1 86 ? 5.150 -4.149 -5.002 1.00 95.44 86 SER A N 1
ATOM 699 C CA . SER A 1 86 ? 3.844 -3.667 -5.464 1.00 95.44 86 SER A CA 1
ATOM 700 C C . SER A 1 86 ? 2.705 -4.566 -4.982 1.00 95.44 86 SER A C 1
ATOM 702 O O . SER A 1 86 ? 1.688 -4.057 -4.520 1.00 95.44 86 SER A O 1
ATOM 704 N N . GLN A 1 87 ? 2.896 -5.889 -4.990 1.00 95.81 87 GLN A N 1
ATOM 705 C CA . GLN A 1 87 ? 1.944 -6.850 -4.435 1.00 95.81 87 GLN A CA 1
ATOM 706 C C . GLN A 1 87 ? 1.666 -6.568 -2.960 1.00 95.81 87 GLN A C 1
ATOM 708 O O . GLN A 1 87 ? 0.507 -6.501 -2.556 1.00 95.81 87 GLN A O 1
ATOM 713 N N . TYR A 1 88 ? 2.719 -6.384 -2.162 1.00 95.69 88 TYR A N 1
ATOM 714 C CA . TYR A 1 88 ? 2.586 -6.135 -0.731 1.00 95.69 88 TYR A CA 1
ATOM 715 C C . TYR A 1 88 ? 1.946 -4.781 -0.445 1.00 95.69 88 TYR A C 1
ATOM 717 O O . TYR A 1 88 ? 1.057 -4.704 0.396 1.00 95.69 88 TYR A O 1
ATOM 725 N N . MET A 1 89 ? 2.327 -3.728 -1.170 1.00 95.75 89 MET A N 1
ATOM 726 C CA . MET A 1 89 ? 1.699 -2.414 -1.023 1.00 95.75 89 MET A CA 1
ATOM 727 C C . MET A 1 89 ? 0.204 -2.465 -1.342 1.00 95.75 89 MET A C 1
ATOM 729 O O . MET A 1 89 ? -0.604 -2.017 -0.532 1.00 95.75 89 MET A O 1
ATOM 733 N N . ILE A 1 90 ? -0.177 -3.075 -2.467 1.00 96.44 90 ILE A N 1
ATOM 734 C CA . ILE A 1 90 ? -1.586 -3.262 -2.831 1.00 96.44 90 ILE A CA 1
ATOM 735 C C . ILE A 1 90 ? -2.309 -4.094 -1.762 1.00 96.44 90 ILE A C 1
ATOM 737 O O . ILE A 1 90 ? -3.422 -3.746 -1.374 1.00 96.44 90 ILE A O 1
ATOM 741 N N . ALA A 1 91 ? -1.686 -5.153 -1.237 1.00 96.38 91 ALA A N 1
ATOM 742 C CA . ALA A 1 91 ? -2.261 -5.973 -0.173 1.00 96.38 91 ALA A CA 1
ATOM 743 C C . ALA A 1 91 ? -2.534 -5.160 1.102 1.00 96.38 91 ALA A C 1
ATOM 745 O O . ALA A 1 91 ? -3.667 -5.161 1.577 1.00 96.38 91 ALA A O 1
ATOM 746 N N . TYR A 1 92 ? -1.551 -4.415 1.618 1.00 96.06 92 TYR A N 1
ATOM 747 C CA . TYR A 1 92 ? -1.741 -3.583 2.811 1.00 96.06 92 TYR A CA 1
ATOM 748 C C . TYR A 1 92 ? -2.838 -2.531 2.612 1.00 96.06 92 TYR A C 1
ATOM 750 O O . TYR A 1 92 ? -3.706 -2.378 3.471 1.00 96.06 92 TYR A O 1
ATOM 758 N N . TRP A 1 93 ? -2.842 -1.837 1.470 1.00 96.12 93 TRP A N 1
ATOM 759 C CA . TRP A 1 93 ? -3.831 -0.795 1.187 1.00 96.12 93 TRP A CA 1
ATOM 760 C C . TRP A 1 93 ? -5.244 -1.352 0.991 1.00 96.12 93 TRP A C 1
ATOM 762 O O . TRP A 1 93 ? -6.206 -0.786 1.508 1.00 96.12 93 TRP A O 1
ATOM 772 N N . THR A 1 94 ? -5.390 -2.478 0.290 1.00 97.31 94 THR A N 1
ATOM 773 C CA . THR A 1 94 ? -6.705 -3.107 0.072 1.00 97.31 94 THR A CA 1
ATOM 774 C C . THR A 1 94 ? -7.256 -3.756 1.338 1.00 97.31 94 THR A C 1
ATOM 776 O O . THR A 1 94 ? -8.457 -3.661 1.586 1.00 97.31 94 THR A O 1
ATOM 779 N N . ASN A 1 95 ? -6.401 -4.356 2.169 1.00 96.56 95 ASN A N 1
ATOM 780 C CA . ASN A 1 95 ? -6.787 -4.856 3.488 1.00 96.56 95 ASN A CA 1
ATOM 781 C C . ASN A 1 95 ? -7.275 -3.713 4.382 1.00 96.56 95 ASN A C 1
ATOM 783 O O . ASN A 1 95 ? -8.381 -3.784 4.918 1.00 96.56 95 ASN A O 1
ATOM 787 N N . PHE A 1 96 ? -6.512 -2.618 4.458 1.00 95.88 96 PHE A N 1
ATOM 788 C CA . PHE A 1 96 ? -6.896 -1.442 5.235 1.00 95.88 96 PHE A CA 1
ATOM 789 C C . PHE A 1 96 ? -8.222 -0.842 4.759 1.00 95.88 96 PHE A C 1
ATOM 791 O O . PHE A 1 96 ? -9.099 -0.583 5.578 1.00 95.88 96 PHE A O 1
ATOM 798 N N . ALA A 1 97 ? -8.415 -0.692 3.445 1.00 95.19 97 ALA A N 1
ATOM 799 C CA . ALA A 1 97 ? -9.661 -0.173 2.884 1.00 95.19 97 ALA A CA 1
ATOM 800 C C . ALA A 1 97 ? -10.884 -1.048 3.219 1.00 95.19 97 ALA A C 1
ATOM 802 O O . ALA A 1 97 ? -11.986 -0.528 3.369 1.00 95.19 97 ALA A O 1
ATOM 803 N N . LYS A 1 98 ? -10.699 -2.369 3.341 1.00 95.19 98 LYS A N 1
ATOM 804 C CA . LYS A 1 98 ? -11.778 -3.317 3.652 1.00 95.19 98 LYS A CA 1
ATOM 805 C C . LYS A 1 98 ? -12.082 -3.425 5.144 1.00 95.19 98 LYS A C 1
ATOM 807 O O . LYS A 1 98 ? -13.244 -3.572 5.507 1.00 95.19 98 LYS A O 1
ATOM 812 N N . THR A 1 99 ? -11.060 -3.427 5.999 1.00 94.19 99 THR A N 1
ATOM 813 C CA . THR A 1 99 ? -11.202 -3.834 7.411 1.00 94.19 99 THR A CA 1
ATOM 814 C C . THR A 1 99 ? -10.759 -2.775 8.419 1.00 94.19 99 THR A C 1
ATOM 816 O O . THR A 1 99 ? -10.945 -2.958 9.623 1.00 94.19 99 THR A O 1
ATOM 819 N N . GLY A 1 100 ? -10.126 -1.691 7.965 1.00 91.06 100 GLY A N 1
ATOM 820 C CA . GLY A 1 100 ? -9.414 -0.752 8.832 1.00 91.06 100 GLY A CA 1
ATOM 821 C C . GLY A 1 100 ? -8.144 -1.343 9.461 1.00 91.06 100 GLY A C 1
ATOM 822 O O . GLY A 1 100 ? -7.569 -0.733 10.359 1.00 91.06 100 GLY A O 1
ATOM 823 N N . ASP A 1 101 ? -7.708 -2.533 9.031 1.00 92.25 101 ASP A N 1
ATOM 824 C CA . ASP A 1 101 ? -6.462 -3.184 9.435 1.00 92.25 101 ASP A CA 1
ATOM 825 C C . ASP A 1 101 ? -5.647 -3.559 8.190 1.00 92.25 101 ASP A C 1
ATOM 827 O O . ASP A 1 101 ? -6.069 -4.424 7.421 1.00 92.25 101 ASP A O 1
ATOM 831 N N . PRO A 1 102 ? -4.456 -2.990 7.979 1.00 93.50 102 PRO A N 1
ATOM 832 C CA . PRO A 1 102 ? -3.629 -3.355 6.830 1.00 93.50 102 PRO A CA 1
ATOM 833 C C . PRO A 1 102 ? -3.175 -4.834 6.871 1.00 93.50 102 PRO A C 1
ATOM 835 O O . PRO A 1 102 ? -2.814 -5.402 5.840 1.00 93.50 102 PRO A O 1
ATOM 838 N N . SER A 1 103 ? -3.233 -5.490 8.035 1.00 93.75 103 SER A N 1
ATOM 839 C CA . SER A 1 103 ? -2.824 -6.889 8.222 1.00 93.75 103 SER A CA 1
ATOM 840 C C . SER A 1 103 ? -3.973 -7.892 8.162 1.00 93.75 103 SER A C 1
ATOM 842 O O . SER A 1 103 ? -3.715 -9.096 8.156 1.00 93.75 103 SER A O 1
ATOM 844 N N . LYS A 1 104 ? -5.232 -7.432 8.149 1.00 91.88 104 LYS A N 1
ATOM 845 C CA . LYS A 1 104 ? -6.408 -8.312 8.090 1.00 91.88 104 LYS A CA 1
ATOM 846 C C . LYS A 1 104 ? -7.195 -8.058 6.815 1.00 91.88 104 LYS A C 1
ATOM 848 O O . LYS A 1 104 ? -7.616 -6.939 6.545 1.00 91.88 104 LYS A O 1
ATOM 853 N N . GLY A 1 105 ? -7.447 -9.119 6.066 1.00 92.00 105 GLY A N 1
ATOM 854 C CA . GLY A 1 105 ? -8.240 -9.080 4.848 1.00 92.00 105 GLY A CA 1
ATOM 855 C C . GLY A 1 105 ? -7.968 -10.301 3.983 1.00 92.00 105 GLY A C 1
ATOM 856 O O . GLY A 1 105 ? -7.385 -11.284 4.442 1.00 92.00 105 GLY A O 1
ATOM 857 N N . ASP A 1 106 ? -8.390 -10.220 2.726 1.00 93.81 106 ASP A N 1
ATOM 858 C CA . ASP A 1 106 ? -8.274 -11.326 1.769 1.00 93.81 106 ASP A CA 1
ATOM 859 C C . ASP A 1 106 ? -6.829 -11.531 1.289 1.00 93.81 106 ASP A C 1
ATOM 861 O O . ASP A 1 106 ? -6.440 -12.630 0.891 1.00 93.81 106 ASP A O 1
ATOM 865 N N . SER A 1 107 ? -6.022 -10.467 1.321 1.00 94.62 107 SER A N 1
ATOM 866 C CA . SER A 1 107 ? -4.653 -10.482 0.817 1.00 94.62 107 SER A CA 1
ATOM 867 C C . SER A 1 107 ? -3.671 -10.805 1.938 1.00 94.62 107 SER A C 1
ATOM 869 O O . SER A 1 107 ? -3.622 -10.118 2.961 1.00 94.62 107 SER A O 1
ATOM 871 N N . LYS A 1 108 ? -2.826 -11.821 1.733 1.00 93.12 108 LYS A N 1
ATOM 872 C CA . LYS A 1 108 ? -1.736 -12.137 2.665 1.00 93.12 108 LYS A CA 1
ATOM 873 C C . LYS A 1 108 ? -0.656 -11.059 2.605 1.00 93.12 108 LYS A C 1
ATOM 875 O O . LYS A 1 108 ? -0.223 -10.671 1.521 1.00 93.12 108 LYS A O 1
ATOM 880 N N . VAL A 1 109 ? -0.193 -10.633 3.775 1.00 93.81 109 VAL A N 1
ATOM 881 C CA . VAL A 1 109 ? 0.920 -9.692 3.937 1.00 93.81 109 VAL A CA 1
ATOM 882 C C . VAL A 1 109 ? 2.102 -10.394 4.613 1.00 93.81 109 VAL A C 1
ATOM 884 O O . VAL A 1 109 ? 1.879 -11.304 5.414 1.00 93.81 109 VAL A O 1
ATOM 887 N N . PRO A 1 110 ? 3.354 -10.017 4.300 1.00 93.12 110 PRO A N 1
ATOM 888 C CA . PRO A 1 110 ? 4.533 -10.724 4.799 1.00 93.12 110 PRO A CA 1
ATOM 889 C C . PRO A 1 110 ? 4.788 -10.472 6.289 1.00 93.12 110 PRO A C 1
ATOM 891 O O . PRO A 1 110 ? 5.266 -11.358 6.989 1.00 93.12 110 PRO A O 1
ATOM 894 N N . VAL A 1 111 ? 4.462 -9.272 6.777 1.00 91.94 111 VAL A N 1
ATOM 895 C CA . VAL A 1 111 ? 4.645 -8.870 8.176 1.00 91.94 111 VAL A CA 1
ATOM 896 C C . VAL A 1 111 ? 3.394 -8.124 8.6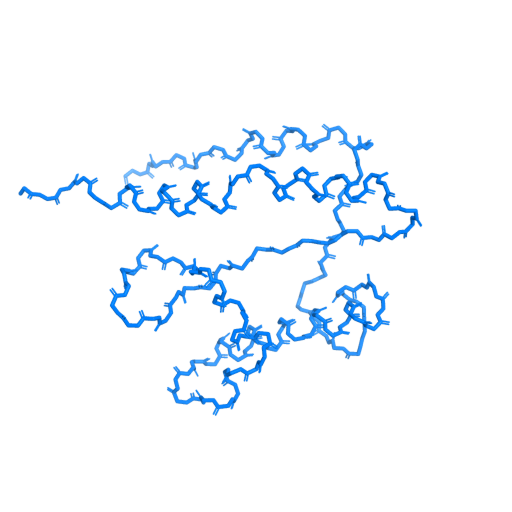42 1.00 91.94 111 VAL A C 1
ATOM 898 O O . VAL A 1 111 ? 2.960 -7.198 7.954 1.00 91.94 111 VAL A O 1
ATOM 901 N N . PRO A 1 112 ? 2.786 -8.474 9.785 1.00 91.69 112 PRO A N 1
ATOM 902 C CA . PRO A 1 112 ? 1.711 -7.668 10.347 1.00 91.69 112 PRO A CA 1
ATOM 903 C C . PRO A 1 112 ? 2.197 -6.241 10.633 1.00 91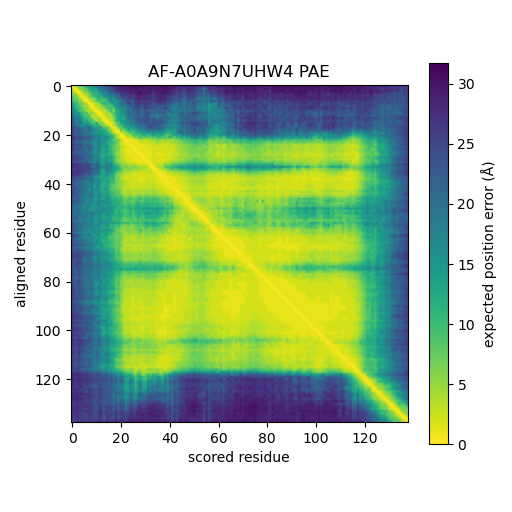.69 112 PRO A C 1
ATOM 905 O O . PRO A 1 112 ? 3.217 -6.044 11.289 1.00 91.69 112 PRO A O 1
ATOM 908 N N . CYS A 1 113 ? 1.476 -5.242 10.136 1.00 86.31 113 CYS A N 1
ATOM 909 C CA . CYS A 1 113 ? 1.741 -3.840 10.425 1.00 86.31 113 CYS A CA 1
ATOM 910 C C . CYS A 1 113 ? 1.228 -3.514 11.841 1.00 86.31 113 CYS A C 1
ATOM 912 O O . CYS A 1 113 ? 0.027 -3.673 12.099 1.00 86.31 113 CYS A O 1
ATOM 914 N N . PRO A 1 114 ? 2.106 -3.099 12.771 1.00 89.19 114 PRO A N 1
ATOM 915 C CA . PRO A 1 114 ? 1.697 -2.761 14.126 1.00 89.19 114 PRO A CA 1
ATOM 916 C C . PRO A 1 114 ? 0.932 -1.427 14.142 1.00 89.19 114 PRO A C 1
ATOM 918 O O . PRO A 1 114 ? 1.293 -0.505 13.404 1.00 89.19 114 PRO A O 1
ATOM 921 N N . PRO A 1 115 ? -0.109 -1.291 14.983 1.00 87.31 115 PRO A N 1
ATOM 922 C CA . PRO A 1 115 ? -0.752 -0.003 15.190 1.00 87.31 115 PRO A CA 1
ATOM 923 C C . PRO A 1 115 ? 0.211 0.960 15.886 1.00 87.31 115 PRO A C 1
ATOM 925 O O . PRO A 1 115 ? 1.063 0.550 16.679 1.00 87.31 115 PRO A O 1
ATOM 928 N N . SER A 1 116 ? 0.058 2.252 15.609 1.00 85.00 116 SER A N 1
ATOM 929 C CA . SER A 1 116 ? 0.777 3.279 16.345 1.00 85.00 116 SER A CA 1
ATOM 930 C C . SER A 1 116 ? 0.330 3.273 17.811 1.00 85.00 116 SER A C 1
ATOM 932 O O . SER A 1 116 ? -0.858 3.110 18.098 1.00 85.00 116 SER A O 1
ATOM 934 N N . PRO A 1 117 ? 1.276 3.454 18.736 1.00 79.62 117 PRO A N 1
ATOM 935 C CA . PRO A 1 117 ? 0.997 3.547 20.163 1.00 79.62 117 PRO A CA 1
ATOM 936 C C . PRO A 1 117 ? 0.113 4.750 20.506 1.00 79.62 117 PRO A C 1
ATOM 938 O O . PRO A 1 117 ? 0.150 5.785 19.839 1.00 79.62 117 PRO A O 1
ATOM 941 N N . HIS A 1 118 ? -0.601 4.648 21.622 1.00 72.69 118 HIS A N 1
ATOM 942 C CA . HIS A 1 118 ? -1.147 5.818 22.304 1.00 72.69 118 HIS A CA 1
ATOM 943 C C . HIS A 1 118 ? -0.112 6.349 23.309 1.00 72.69 118 HIS A C 1
ATOM 945 O O . HIS A 1 118 ? 0.687 5.582 23.848 1.00 72.69 118 HIS A O 1
ATOM 951 N N . ASN A 1 119 ? -0.150 7.650 23.612 1.00 65.00 119 ASN A N 1
ATOM 952 C CA . ASN A 1 119 ? 0.769 8.350 24.532 1.00 65.00 119 ASN A CA 1
ATOM 953 C C . ASN A 1 119 ? 0.682 7.887 26.009 1.00 65.00 119 ASN A C 1
ATOM 955 O O . ASN A 1 119 ? 1.229 8.514 26.908 1.00 65.00 119 ASN A O 1
ATOM 959 N N . THR A 1 120 ? -0.022 6.789 26.281 1.00 55.91 120 THR A N 1
ATOM 960 C CA . THR A 1 120 ? -0.037 6.099 27.576 1.00 55.91 120 THR A CA 1
ATOM 961 C C . THR A 1 120 ? 1.175 5.186 27.779 1.00 55.91 120 THR A C 1
ATOM 963 O O . THR A 1 120 ? 1.337 4.632 28.862 1.00 55.91 120 THR A O 1
ATOM 966 N N . ASP A 1 121 ? 2.019 5.013 26.758 1.00 52.53 121 ASP A N 1
ATOM 967 C CA . ASP A 1 121 ? 3.258 4.240 26.833 1.00 52.53 121 ASP A CA 1
ATOM 968 C C . ASP A 1 121 ? 4.481 5.186 26.932 1.00 52.53 121 ASP A C 1
ATOM 970 O O . ASP A 1 121 ? 4.808 5.882 25.968 1.00 52.53 121 ASP A O 1
ATOM 974 N N . PRO A 1 122 ? 5.171 5.255 28.086 1.00 49.34 122 PRO A N 1
ATOM 975 C CA . PRO A 1 122 ? 6.271 6.196 28.314 1.00 49.34 122 PRO A CA 1
ATOM 976 C C . PRO A 1 122 ? 7.541 5.888 27.500 1.00 49.34 122 PRO A C 1
ATOM 978 O O . PRO A 1 122 ? 8.495 6.664 27.541 1.00 49.34 122 PRO A O 1
ATOM 981 N N . THR A 1 123 ? 7.583 4.784 26.749 1.00 53.22 123 THR A N 1
ATOM 982 C CA . THR A 1 123 ? 8.777 4.363 25.996 1.00 53.22 123 THR A CA 1
ATOM 983 C C . THR A 1 123 ? 9.009 5.143 24.691 1.00 53.22 123 THR A C 1
ATOM 985 O O . THR A 1 123 ? 10.128 5.160 24.172 1.00 53.22 123 THR A O 1
ATOM 988 N N . TRP A 1 124 ? 8.010 5.877 24.183 1.00 49.12 124 TRP A N 1
ATOM 989 C CA . TRP A 1 124 ? 8.087 6.530 22.864 1.00 49.12 124 TRP A CA 1
ATOM 990 C C . TRP A 1 124 ? 8.995 7.751 22.785 1.00 49.12 124 TRP A C 1
ATOM 992 O O . TRP A 1 124 ? 9.581 7.997 21.732 1.00 49.12 124 TRP A O 1
ATOM 1002 N N . GLN A 1 125 ? 9.178 8.484 23.887 1.00 46.53 125 GLN A N 1
ATOM 1003 C CA . GLN A 1 125 ? 10.140 9.595 23.932 1.00 46.53 125 GLN A CA 1
ATOM 1004 C C . GLN A 1 125 ? 11.594 9.098 23.870 1.00 46.53 125 GLN A C 1
ATOM 1006 O O . GLN A 1 125 ? 12.496 9.843 23.485 1.00 46.53 125 GLN A O 1
ATOM 1011 N N . SER A 1 126 ? 11.836 7.837 24.240 1.00 41.50 126 SER A N 1
ATOM 1012 C CA . SER A 1 126 ? 13.169 7.233 24.243 1.00 41.50 126 SER A CA 1
ATOM 1013 C C . SER A 1 126 ? 13.574 6.718 22.859 1.00 41.50 126 SER A C 1
ATOM 1015 O O . SER A 1 126 ? 14.727 6.888 22.467 1.00 41.50 126 SER A O 1
ATOM 1017 N N . THR A 1 127 ? 12.640 6.161 22.081 1.00 43.47 127 THR A N 1
ATOM 1018 C CA . THR A 1 127 ? 12.929 5.596 20.749 1.00 43.47 127 THR A CA 1
ATOM 1019 C C . THR A 1 127 ? 13.219 6.668 19.696 1.00 43.47 127 THR A C 1
ATOM 1021 O O . THR A 1 127 ? 14.118 6.496 18.876 1.00 43.4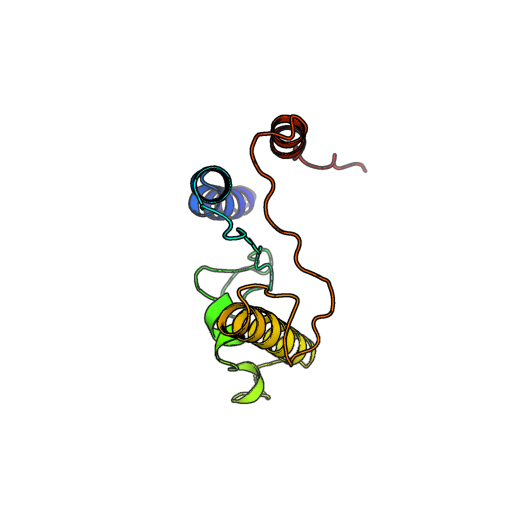7 127 THR A O 1
ATOM 1024 N N . THR A 1 128 ? 12.521 7.807 19.730 1.00 43.28 128 THR A N 1
ATOM 1025 C CA . THR A 1 128 ? 12.764 8.925 18.797 1.00 43.28 128 THR A CA 1
ATOM 1026 C C . THR A 1 128 ? 14.040 9.701 19.110 1.00 43.28 128 THR A C 1
ATOM 1028 O O . THR A 1 128 ? 14.634 10.276 18.202 1.00 43.28 128 THR A O 1
ATOM 1031 N N . ARG A 1 129 ? 14.515 9.685 20.363 1.00 38.16 129 ARG A N 1
ATOM 1032 C CA . ARG A 1 129 ? 15.757 10.368 20.759 1.00 38.16 129 ARG A CA 1
ATOM 1033 C C . ARG A 1 129 ? 17.012 9.495 20.604 1.00 38.16 129 ARG A C 1
ATOM 1035 O O . ARG A 1 129 ? 18.109 10.043 20.540 1.00 38.16 129 ARG A O 1
ATOM 1042 N N . SER A 1 130 ? 16.879 8.164 20.527 1.00 35.97 130 SER A N 1
ATOM 1043 C CA . SER A 1 130 ? 18.027 7.244 20.402 1.00 35.97 130 SER A CA 1
ATOM 1044 C C . SER A 1 130 ? 18.394 6.855 18.967 1.00 35.97 130 SER A C 1
ATOM 1046 O O . SER A 1 130 ? 19.375 6.135 18.783 1.00 35.97 130 SER A O 1
ATOM 1048 N N . ALA A 1 131 ? 17.672 7.322 17.946 1.00 42.47 131 ALA A N 1
ATOM 1049 C CA . ALA A 1 131 ? 18.085 7.171 16.550 1.00 42.47 131 ALA A CA 1
ATOM 1050 C C . ALA A 1 131 ? 19.207 8.171 16.185 1.00 42.47 131 ALA A C 1
ATOM 1052 O O . ALA A 1 131 ? 19.099 8.934 15.230 1.00 42.47 131 ALA A O 1
ATOM 1053 N N . SER A 1 132 ? 20.287 8.171 16.970 1.00 33.97 132 SER A N 1
ATOM 1054 C CA . SER A 1 132 ? 21.577 8.764 16.605 1.00 33.97 132 SER A CA 1
ATOM 1055 C C . SER A 1 132 ? 22.403 7.728 15.830 1.00 33.97 132 SER A C 1
ATOM 1057 O O . SER A 1 132 ? 22.256 6.527 16.071 1.00 33.97 132 SER A O 1
ATOM 1059 N N . PRO A 1 133 ? 23.231 8.160 14.864 1.00 38.06 133 PRO A N 1
ATOM 1060 C CA . PRO A 1 133 ? 23.804 7.286 13.849 1.00 38.06 133 PRO A CA 1
ATOM 1061 C C . PRO A 1 133 ? 24.732 6.240 14.467 1.00 38.06 133 PRO A C 1
ATOM 1063 O O . PRO A 1 133 ? 25.575 6.558 15.304 1.00 38.06 133 PRO A O 1
ATOM 1066 N N . LEU A 1 134 ? 24.579 4.995 14.011 1.00 34.38 134 LEU A N 1
ATOM 1067 C CA . LEU A 1 134 ? 25.537 3.923 14.252 1.00 34.38 134 LEU A CA 1
ATOM 1068 C 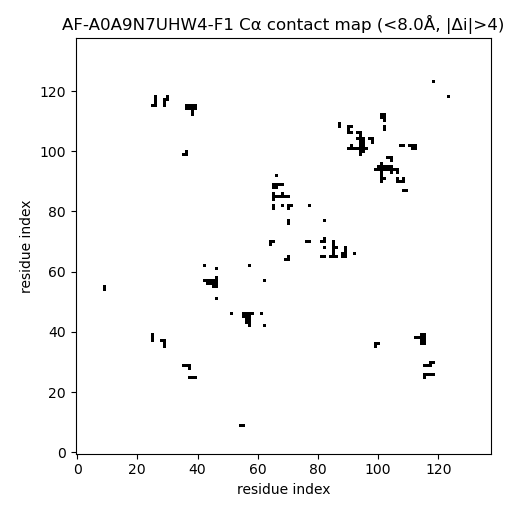C . LEU A 1 134 ? 26.937 4.418 13.875 1.00 34.38 134 LEU A C 1
ATOM 1070 O O . LEU A 1 134 ? 27.186 4.836 12.744 1.00 34.38 134 LEU A O 1
ATOM 1074 N N . SER A 1 135 ? 27.817 4.390 14.868 1.00 33.34 135 SER A N 1
ATOM 1075 C CA . SER A 1 135 ? 29.227 4.736 14.805 1.00 33.34 135 SER A CA 1
ATOM 1076 C C . SER A 1 135 ? 29.914 4.053 13.621 1.00 33.34 135 SER A C 1
ATOM 1078 O O . SER A 1 135 ? 29.870 2.830 13.492 1.00 33.34 135 SER A O 1
ATOM 1080 N N . ALA A 1 136 ? 30.581 4.837 12.775 1.00 35.94 136 ALA A N 1
ATOM 1081 C CA . ALA A 1 136 ? 31.531 4.313 11.805 1.00 35.94 136 ALA A CA 1
ATOM 1082 C C . ALA A 1 136 ? 32.825 3.901 12.534 1.00 35.94 136 ALA A C 1
ATOM 1084 O O . ALA A 1 136 ? 33.445 4.694 13.240 1.00 35.94 136 ALA A O 1
ATOM 1085 N N . THR A 1 137 ? 33.208 2.640 12.394 1.00 36.78 137 THR A N 1
ATOM 1086 C CA . THR A 1 137 ? 34.475 2.012 12.816 1.00 36.78 137 THR A CA 1
ATOM 1087 C C . THR A 1 137 ? 34.617 0.838 11.837 1.00 36.78 137 THR A C 1
ATOM 1089 O O . THR A 1 137 ? 33.638 0.119 11.655 1.00 36.78 137 THR A O 1
ATOM 1092 N N . THR A 1 138 ? 35.673 0.623 11.056 1.00 41.03 138 THR A N 1
ATOM 1093 C CA . THR A 1 138 ? 37.089 1.016 11.035 1.00 41.03 138 THR A CA 1
ATOM 1094 C C . THR A 1 138 ? 37.502 1.217 9.579 1.00 41.03 138 THR A C 1
ATOM 1096 O O . THR A 1 138 ? 36.913 0.532 8.712 1.00 41.03 138 THR A O 1
#

Solvent-accessible surface area (backbone atoms only — not comparable to full-atom values): 8649 Å² total; per-residue (Å²): 143,86,89,74,69,75,62,53,54,58,47,50,57,46,53,76,71,60,49,66,60,66,59,53,50,50,41,51,48,26,65,68,37,92,83,56,73,34,72,82,86,84,83,76,56,65,58,82,64,86,89,61,62,89,86,53,45,54,54,89,73,60,63,53,48,30,54,71,41,42,37,71,78,42,51,89,78,37,57,69,71,48,38,54,50,17,50,43,44,36,21,33,54,53,12,24,74,73,64,68,31,48,60,43,61,94,46,80,61,98,66,77,70,68,64,56,66,50,89,88,52,84,63,60,72,55,60,73,68,61,76,61,82,82,78,89,81,132

Organism: Pleuronectes platessa (NCBI:txid8262)

Radius of gyration: 18.09 Å; Cα contacts (8 Å, |Δi|>4): 115; chains: 1; bounding box: 51×32×47 Å

Mean predicted aligned error: 12.23 Å

Sequence (138 aa):
MADRNSNMSSEVTRVLVLSPEPADRLQLHANHSSGARTFSYLFNMKTRIPGFPRWVEAEHAEDLQYLFGKPYSTPLVYFPRHRELSQYMIAYWTNFAKTGDPSKGDSKVPVPCPPSPHNTDPTWQSTTRSASPLSATT

Foldseek 3Di:
DDDDPPVVVVVVQCCVVPDVVVVVVQQVCCQPPPPQFGFDDDDWAADPPPPDDRPHTDDPPPVVCLCVQVCVVCVVSDDPVSNVSSLQNVQQVVQCVVPVFSCDDDRHHPDGGDTDDHPVDVCVVVVVVPPDDDDDDD

Secondary structure (DSSP, 8-state):
---SSHHHHHHHHHHHH--SHHHHHHHHHHHH-SSPPP------PPP--TTS-TT--PPTTTTHHHHTTHHHH-TTTS-HHHHHHHHHHHHHHHHHHHHS-TTSSSS--SSPPPPPPPTT-TTHHHHHHS-PPPPP--

pLDDT: mean 74.67, std 21.94, range [32.91, 97.31]

Nearest PDB structures (foldseek):
  2bce-assembly1_A  TM=9.338E-01  e=3.871E-08  Bos taurus
  1aql-assembly2_B  TM=9.157E-01  e=5.401E-08  Bos taurus
  1jmy-assembly1_A  TM=9.114E-01  e=1.052E-07  Homo sapiens
  6h0t-assembly1_A  TM=8.830E-01  e=1.373E-07  Homo sapiens
  1f6w-assembly1_A  TM=8.552E-01  e=7.536E-08  Homo sapiens